Protein AF-A0A966PYB6-F1 (afdb_monomer)

Secondary structure (DSSP, 8-state):
----GGGS-HHHHHHHHHHHHHHHHHHHTS-PPPPPS-EEEEESS--SS---EE-GGGTT-EEEEEBS-HHHHHHTSS---TTTEEEEEETTEEEEEESSTTHHHHHHTT-EEEEEEE-GGG-B--TTS-TT-EEESS-PPEEEEEEEEHHHHHHHHHHTTSEEE-

Solvent-accessible surface area (backbone atoms only — not comparable to full-atom values): 9499 Å² total; per-residue (Å²): 133,87,91,51,80,89,80,48,54,72,69,56,49,51,52,50,51,52,51,51,49,49,51,51,53,55,57,70,69,56,81,75,75,72,89,58,88,46,24,22,34,37,28,46,57,86,75,92,70,91,70,68,43,64,33,77,83,53,83,55,40,48,31,40,72,31,18,65,44,59,69,62,24,54,66,41,17,44,83,82,51,76,77,40,33,50,76,49,76,57,98,84,29,36,39,37,36,50,64,47,93,63,33,66,56,69,57,25,55,94,37,56,16,29,44,34,34,35,53,32,85,64,47,45,72,53,95,81,44,57,93,60,39,27,40,15,79,59,90,63,54,75,76,45,78,46,81,38,56,37,37,65,50,50,52,50,37,37,77,70,63,42,33,47,77,86

Mean predicted aligned error: 8.63 Å

Foldseek 3Di:
DDDDPVPDDPVRNVVVVVVVVVVVVVLVPDDFQDQAPKWKAKALDDDPDDWFAQDVLVVRAGKDKTFSQQLVRLVRNWDDDVCQWDWDADPQAIETEGNDPPSLCVTQPPGKIKMWIFDRPQWGDDPSDDSGMTIGNDDTDTPDMDIDSSSVVNVVCVVVRRYHYD

Radius of gyration: 19.73 Å; Cα contacts (8 Å, |Δi|>4): 279; chains: 1; bounding box: 35×51×52 Å

Structure (mmCIF, N/CA/C/O backbone):
data_AF-A0A966PYB6-F1
#
_entry.id   AF-A0A966PYB6-F1
#
loop_
_atom_site.group_PDB
_atom_site.id
_atom_site.type_symbol
_atom_site.label_atom_id
_atom_site.label_alt_id
_atom_site.label_comp_id
_atom_site.label_asym_id
_atom_site.label_entity_id
_atom_site.label_seq_id
_atom_site.pdbx_PDB_ins_code
_atom_site.Cartn_x
_atom_site.Cartn_y
_atom_site.Cartn_z
_atom_site.occupancy
_atom_site.B_iso_or_equiv
_atom_site.auth_seq_id
_atom_site.auth_comp_id
_atom_site.auth_asym_id
_atom_site.auth_atom_id
_atom_site.pdbx_PDB_model_num
ATOM 1 N N . MET A 1 1 ? 1.606 24.215 -34.478 1.00 39.00 1 MET A N 1
ATOM 2 C CA . MET A 1 1 ? 2.656 25.253 -34.574 1.00 39.00 1 MET A CA 1
ATOM 3 C C . MET A 1 1 ? 3.929 24.635 -34.011 1.00 39.00 1 MET A C 1
ATOM 5 O O . MET A 1 1 ? 3.861 24.094 -32.917 1.00 39.00 1 MET A O 1
ATOM 9 N N . LYS A 1 2 ? 5.007 24.535 -34.798 1.00 32.47 2 LYS A N 1
ATOM 10 C CA . LYS A 1 2 ? 6.200 23.738 -34.455 1.00 32.47 2 LYS A CA 1
ATOM 11 C C . LYS A 1 2 ? 7.062 24.494 -33.434 1.00 32.47 2 LYS A C 1
ATOM 13 O O . LYS A 1 2 ? 7.563 25.563 -33.749 1.00 32.47 2 LYS A O 1
ATOM 18 N N . THR A 1 3 ? 7.202 23.942 -32.233 1.00 46.53 3 THR A N 1
ATOM 19 C CA . THR A 1 3 ? 8.072 24.425 -31.151 1.00 46.53 3 THR A CA 1
ATOM 20 C C . THR A 1 3 ? 9.487 23.884 -31.353 1.00 46.53 3 THR A C 1
ATOM 22 O O . THR A 1 3 ? 9.829 22.821 -30.834 1.00 46.53 3 THR A O 1
ATOM 25 N N . THR A 1 4 ? 10.302 24.570 -32.148 1.00 55.38 4 THR A N 1
ATOM 26 C CA . THR A 1 4 ? 11.745 24.302 -32.252 1.00 55.38 4 THR A CA 1
ATOM 27 C C . THR A 1 4 ? 12.519 25.493 -31.687 1.00 55.38 4 THR A C 1
ATOM 29 O O . THR A 1 4 ? 12.072 26.631 -31.795 1.00 55.38 4 THR A O 1
ATOM 32 N N . PHE A 1 5 ? 13.688 25.248 -31.075 1.00 54.28 5 PHE A N 1
ATOM 33 C CA . PHE A 1 5 ? 14.565 26.289 -30.496 1.00 54.28 5 PHE A CA 1
ATOM 34 C C . PHE A 1 5 ? 14.898 27.431 -31.473 1.00 54.28 5 PHE A C 1
ATOM 36 O O . PHE A 1 5 ? 15.261 28.522 -31.050 1.00 54.28 5 PHE A O 1
ATOM 43 N N . GLU A 1 6 ? 14.770 27.173 -32.773 1.00 58.06 6 GLU A N 1
ATOM 44 C CA . GLU A 1 6 ? 15.026 28.107 -33.869 1.00 58.06 6 GLU A CA 1
ATOM 45 C C . GLU A 1 6 ? 14.046 29.290 -33.914 1.00 58.06 6 GLU A C 1
ATOM 47 O O . GLU A 1 6 ? 14.374 30.314 -34.506 1.00 58.06 6 GLU A O 1
ATOM 52 N N . SER A 1 7 ? 12.866 29.181 -33.288 1.00 68.50 7 SER A N 1
ATOM 53 C CA . SER A 1 7 ? 11.863 30.255 -33.251 1.00 68.50 7 SER A CA 1
ATOM 54 C C . SER A 1 7 ? 11.823 31.034 -31.931 1.00 68.50 7 SER A C 1
ATOM 56 O O . SER A 1 7 ? 10.920 31.846 -31.751 1.00 68.50 7 SER A O 1
ATOM 58 N N . MET A 1 8 ? 12.728 30.751 -30.990 1.00 71.56 8 MET A N 1
ATOM 59 C CA . MET A 1 8 ? 12.748 31.377 -2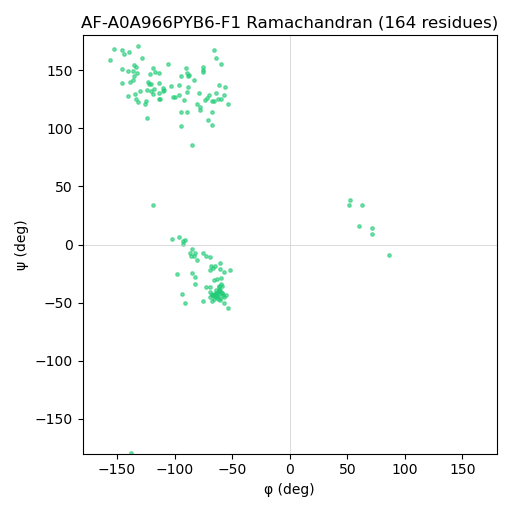9.662 1.00 71.56 8 MET A CA 1
ATOM 60 C C . MET A 1 8 ? 13.686 32.586 -29.643 1.00 71.56 8 MET A C 1
ATOM 62 O O . MET A 1 8 ? 14.746 32.563 -30.278 1.00 71.56 8 MET A O 1
ATOM 66 N N . SER A 1 9 ? 13.340 33.627 -28.879 1.00 82.19 9 SER A N 1
ATOM 67 C CA . SER A 1 9 ? 14.298 34.696 -28.592 1.00 82.19 9 SER A CA 1
ATOM 68 C C . SER A 1 9 ? 15.478 34.147 -27.783 1.00 82.19 9 SER A C 1
ATOM 70 O O . SER A 1 9 ? 15.404 33.087 -27.149 1.00 82.19 9 SER A O 1
ATOM 72 N N . LYS A 1 10 ? 16.598 34.873 -27.784 1.00 78.62 10 LYS A N 1
ATOM 73 C CA . LYS A 1 10 ? 17.776 34.476 -27.007 1.00 78.62 10 LYS A CA 1
ATOM 74 C C . LYS A 1 10 ? 17.442 34.370 -25.514 1.00 78.62 10 LYS A C 1
ATOM 76 O O . LYS A 1 10 ? 17.856 33.407 -24.872 1.00 78.62 10 LYS A O 1
ATOM 81 N N . GLU A 1 11 ? 16.659 35.311 -24.985 1.00 83.19 11 GLU A N 1
ATOM 82 C CA . GLU A 1 11 ? 16.232 35.306 -23.584 1.00 83.19 11 GLU A CA 1
ATOM 83 C C . GLU A 1 11 ? 15.353 34.091 -23.249 1.00 83.19 11 GLU A C 1
ATOM 85 O O . GLU A 1 11 ? 15.550 33.458 -22.211 1.00 83.19 11 GLU A O 1
ATOM 90 N N . GLU A 1 12 ? 14.423 33.722 -24.133 1.00 75.12 12 GLU A N 1
ATOM 91 C CA . GLU A 1 12 ? 13.544 32.560 -23.952 1.00 75.12 12 GLU A CA 1
ATOM 92 C C . GLU A 1 12 ? 14.328 31.243 -24.006 1.00 75.12 12 GLU A C 1
ATOM 94 O O . GLU A 1 12 ? 14.127 30.352 -23.174 1.00 75.12 12 GLU A O 1
ATOM 99 N N . ALA A 1 13 ? 15.261 31.122 -24.953 1.00 74.62 13 ALA A N 1
ATOM 100 C CA . ALA A 1 13 ? 16.114 29.946 -25.079 1.00 74.62 13 ALA A CA 1
ATOM 101 C C . ALA A 1 13 ? 17.033 29.779 -23.856 1.00 74.62 13 ALA A C 1
ATOM 103 O O . ALA A 1 13 ? 17.228 28.659 -23.380 1.00 74.62 13 ALA A O 1
ATOM 104 N N . ASP A 1 14 ? 17.571 30.874 -23.316 1.00 78.81 14 ASP A N 1
ATOM 105 C CA . ASP A 1 14 ? 18.437 30.845 -22.135 1.00 78.81 14 ASP A CA 1
ATOM 106 C C . ASP A 1 14 ? 17.654 30.559 -20.843 1.00 78.81 14 ASP A C 1
ATOM 108 O O . ASP A 1 14 ? 18.133 29.803 -19.988 1.00 78.81 14 ASP A O 1
ATOM 112 N N . ALA A 1 15 ? 16.424 31.068 -20.715 1.00 78.62 15 ALA A N 1
ATOM 113 C CA . ALA A 1 15 ? 15.519 30.707 -19.625 1.00 78.62 15 ALA A CA 1
ATOM 114 C C . ALA A 1 15 ? 15.170 29.209 -19.656 1.00 78.62 15 ALA A C 1
ATOM 116 O O . ALA A 1 15 ? 15.316 28.524 -18.638 1.00 78.62 15 ALA A O 1
ATOM 117 N N . LEU A 1 16 ? 14.821 28.678 -20.833 1.00 73.06 16 LEU A N 1
ATOM 118 C CA . LEU A 1 16 ? 14.522 27.259 -21.022 1.00 73.06 16 LEU A CA 1
ATOM 119 C C . LEU A 1 16 ? 15.752 26.379 -20.751 1.00 73.06 16 LEU A C 1
ATOM 121 O O . LEU A 1 16 ? 15.646 25.371 -20.053 1.00 73.06 16 LEU A O 1
ATOM 125 N N . ARG A 1 17 ? 16.947 26.776 -21.211 1.00 75.88 17 ARG A N 1
ATOM 126 C CA . ARG A 1 17 ? 18.210 26.083 -20.884 1.00 75.88 17 ARG A CA 1
ATOM 127 C C . ARG A 1 17 ? 18.462 26.044 -19.381 1.00 75.88 17 ARG A C 1
ATOM 129 O O . ARG A 1 17 ? 18.878 25.010 -18.863 1.00 75.88 17 ARG A O 1
ATOM 136 N N . LYS A 1 18 ? 18.197 27.142 -18.670 1.00 75.50 18 LYS A N 1
ATOM 137 C CA . LYS A 1 18 ? 18.367 27.227 -17.212 1.00 75.50 18 LYS A CA 1
ATOM 138 C C . LYS A 1 18 ? 17.345 26.364 -16.469 1.00 75.50 18 LYS A C 1
ATOM 140 O O . LYS A 1 18 ? 17.694 25.755 -15.459 1.00 75.50 18 LYS A O 1
ATOM 145 N N . GLU A 1 19 ? 16.115 26.276 -16.963 1.00 72.31 19 GLU A N 1
ATOM 146 C CA . GLU A 1 19 ? 15.074 25.408 -16.408 1.00 72.31 19 GLU A CA 1
ATOM 147 C C . GLU A 1 19 ? 15.379 23.920 -16.644 1.00 72.31 19 GLU A C 1
ATOM 149 O O . GLU A 1 19 ? 15.334 23.125 -15.703 1.00 72.31 19 GLU A O 1
ATOM 154 N N . ILE A 1 20 ? 15.795 23.552 -17.860 1.00 69.88 20 ILE A N 1
ATOM 155 C CA . ILE A 1 20 ? 16.248 22.196 -18.202 1.00 69.88 20 ILE A CA 1
ATOM 156 C C . ILE A 1 20 ? 17.468 21.816 -17.355 1.00 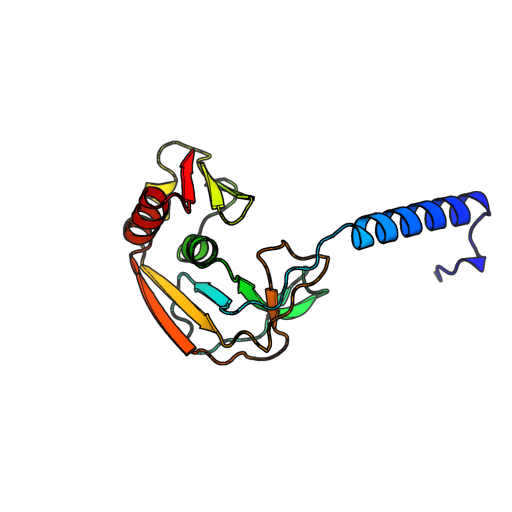69.88 20 ILE A C 1
ATOM 158 O O . ILE A 1 20 ? 17.488 20.744 -16.754 1.00 69.88 20 ILE A O 1
ATOM 162 N N . ALA A 1 21 ? 18.459 22.702 -17.231 1.00 65.44 21 ALA A N 1
ATOM 163 C CA . ALA A 1 21 ? 19.637 22.466 -16.400 1.00 65.44 21 ALA A CA 1
ATOM 164 C C . ALA A 1 21 ? 19.272 22.283 -14.919 1.00 65.44 21 ALA A C 1
ATOM 166 O O . ALA A 1 21 ? 19.813 21.391 -14.267 1.00 65.44 21 ALA A O 1
ATOM 167 N N . LYS A 1 22 ? 18.316 23.061 -14.389 1.00 59.06 22 LYS A N 1
ATOM 168 C CA . LYS A 1 22 ? 17.784 22.865 -13.032 1.00 59.06 22 LYS A CA 1
ATOM 169 C C . LYS A 1 22 ? 17.084 21.516 -12.878 1.00 59.06 22 LYS A C 1
ATOM 171 O O . LYS A 1 22 ? 17.355 20.838 -11.895 1.00 59.06 22 LYS A O 1
ATOM 176 N N . LYS A 1 23 ? 16.246 21.099 -13.835 1.00 57.94 23 LYS A N 1
ATOM 177 C CA . LYS A 1 23 ? 15.602 19.771 -13.827 1.00 57.94 23 LYS A CA 1
ATOM 178 C C . LYS A 1 23 ? 16.631 18.639 -13.870 1.00 57.94 23 LYS A C 1
ATOM 180 O O . LYS A 1 23 ? 16.517 17.703 -13.089 1.00 57.94 23 LYS A O 1
ATOM 185 N N . ILE A 1 24 ? 17.668 18.756 -14.701 1.00 57.09 24 ILE A N 1
ATOM 186 C CA . ILE A 1 24 ? 18.749 17.763 -14.808 1.00 57.09 24 ILE A CA 1
ATOM 187 C C . ILE A 1 24 ? 19.581 17.701 -13.520 1.00 57.09 24 ILE A C 1
ATOM 189 O O . ILE A 1 24 ? 19.907 16.612 -13.057 1.00 57.09 24 ILE A O 1
ATOM 193 N N . ILE A 1 25 ? 19.933 18.845 -12.925 1.00 55.69 25 ILE A N 1
ATOM 194 C CA . ILE A 1 25 ? 20.671 18.890 -11.651 1.00 55.69 25 ILE A CA 1
ATOM 195 C C . ILE A 1 25 ? 19.815 18.322 -10.519 1.00 55.69 25 ILE A C 1
ATOM 197 O O . ILE A 1 25 ? 20.313 17.517 -9.737 1.00 55.69 25 ILE A O 1
ATOM 201 N N . TYR A 1 26 ? 18.532 18.687 -10.473 1.00 53.25 26 TYR A N 1
ATOM 202 C CA . TYR A 1 26 ? 17.579 18.138 -9.517 1.00 53.25 26 TYR A CA 1
ATOM 203 C C . TYR A 1 26 ? 17.511 16.617 -9.652 1.00 53.25 26 TYR A C 1
ATOM 205 O O . TYR A 1 26 ? 17.740 15.929 -8.670 1.00 53.25 26 TYR A O 1
ATOM 213 N N . GLN A 1 27 ? 17.338 16.086 -10.869 1.00 52.97 27 GLN A N 1
ATOM 214 C CA . GLN A 1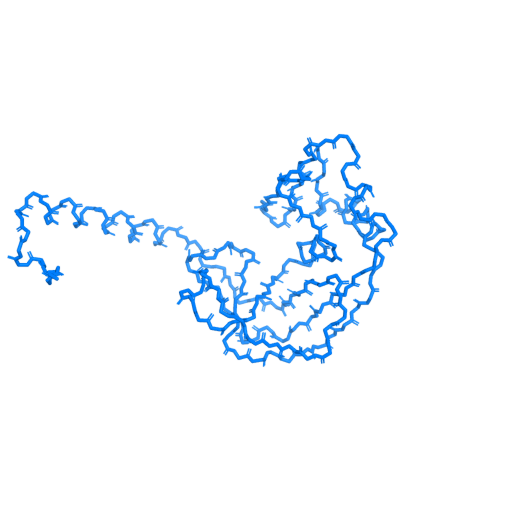 27 ? 17.319 14.646 -11.163 1.00 52.97 27 GLN A CA 1
ATOM 215 C C . GLN A 1 27 ? 18.631 13.928 -10.802 1.00 52.97 27 GLN A C 1
ATOM 217 O O . GLN A 1 27 ? 18.588 12.832 -10.252 1.00 52.97 27 GLN A O 1
ATOM 222 N N . LYS A 1 28 ? 19.797 14.547 -11.034 1.00 48.75 28 LYS A N 1
ATOM 223 C CA . LYS A 1 28 ? 21.114 13.978 -10.681 1.00 48.75 28 LYS A CA 1
ATOM 224 C C . LYS A 1 28 ? 21.379 13.892 -9.174 1.00 48.75 28 LYS A C 1
ATOM 226 O O . LYS A 1 28 ? 22.278 13.159 -8.773 1.00 48.75 28 LYS A O 1
ATOM 231 N N . GLN A 1 29 ? 20.637 14.631 -8.350 1.00 53.00 29 GLN A N 1
ATOM 232 C CA . GLN A 1 29 ? 20.748 14.577 -6.889 1.00 53.00 29 GLN A CA 1
ATOM 233 C C . GLN A 1 29 ? 19.872 13.483 -6.256 1.00 53.00 29 GLN A C 1
ATOM 235 O O . GLN A 1 29 ? 20.001 13.224 -5.058 1.00 53.00 29 GLN A O 1
ATOM 240 N N . TRP A 1 30 ? 19.010 12.810 -7.027 1.00 55.34 30 TRP A N 1
ATOM 241 C CA . TRP A 1 30 ? 18.189 11.720 -6.504 1.00 55.34 30 TRP A CA 1
ATOM 242 C C . TRP A 1 30 ? 18.986 10.424 -6.420 1.00 55.34 30 TRP A C 1
ATOM 244 O O . TRP A 1 30 ? 19.465 9.887 -7.418 1.00 55.34 30 TRP A O 1
ATOM 254 N N . VAL A 1 31 ? 19.087 9.886 -5.205 1.00 63.97 31 VAL A N 1
ATOM 255 C CA . VAL A 1 31 ? 19.565 8.521 -4.984 1.00 63.97 31 VAL A CA 1
ATOM 256 C C . VAL A 1 31 ? 18.527 7.564 -5.564 1.00 63.97 31 VAL A C 1
ATOM 258 O O . VAL A 1 31 ? 17.479 7.342 -4.946 1.00 63.97 31 VAL A O 1
ATOM 261 N N . VAL A 1 32 ? 18.831 7.015 -6.742 1.00 70.62 32 VAL A N 1
ATOM 262 C CA . VAL A 1 32 ? 18.044 5.960 -7.389 1.00 70.62 32 VAL A CA 1
ATOM 263 C C . VAL A 1 32 ? 17.878 4.810 -6.390 1.00 70.62 32 VAL A C 1
ATOM 265 O O . VAL A 1 32 ? 18.883 4.278 -5.905 1.00 70.62 32 VAL A O 1
ATOM 268 N N . PRO A 1 33 ? 16.638 4.438 -6.028 1.00 79.06 33 PRO A N 1
ATOM 269 C CA . PRO A 1 33 ? 16.395 3.267 -5.202 1.00 79.06 33 PRO A CA 1
ATOM 270 C C . PRO A 1 33 ? 17.005 2.012 -5.847 1.00 79.06 33 PRO A C 1
ATOM 272 O O . PRO A 1 33 ? 16.893 1.804 -7.054 1.00 79.06 33 PRO A O 1
ATOM 275 N N . GLY A 1 34 ? 17.681 1.179 -5.053 1.00 82.00 34 GLY A N 1
ATOM 276 C CA . GLY A 1 34 ? 18.236 -0.086 -5.543 1.00 82.00 34 GLY A CA 1
ATOM 277 C C . GLY A 1 34 ? 17.146 -1.077 -5.971 1.00 82.00 34 GLY A C 1
ATOM 278 O O . GLY A 1 34 ? 15.973 -0.906 -5.648 1.00 82.00 34 GLY A O 1
ATOM 279 N N . LYS A 1 35 ? 17.533 -2.155 -6.667 1.00 87.44 35 LYS A N 1
ATOM 280 C CA . LYS A 1 35 ? 16.595 -3.223 -7.053 1.00 87.44 35 LYS A CA 1
ATOM 281 C C . LYS A 1 35 ? 15.973 -3.847 -5.786 1.00 87.44 35 LYS A C 1
ATOM 283 O O . LYS A 1 35 ? 16.722 -4.288 -4.908 1.00 87.44 35 LYS A O 1
ATOM 288 N N . PRO A 1 36 ? 14.638 -3.900 -5.668 1.00 90.12 36 PRO A N 1
ATOM 289 C CA . PRO A 1 36 ? 13.990 -4.429 -4.480 1.00 90.12 36 PRO A CA 1
ATOM 290 C C . PRO A 1 36 ? 14.066 -5.958 -4.447 1.00 90.12 36 PRO A C 1
ATOM 292 O O . PRO A 1 36 ? 14.062 -6.616 -5.486 1.00 90.12 36 PRO A O 1
ATOM 295 N N . LYS A 1 37 ? 14.129 -6.529 -3.239 1.00 92.31 37 LYS A N 1
ATOM 296 C CA . LYS A 1 37 ? 14.077 -7.989 -3.029 1.00 92.31 37 LYS A CA 1
ATOM 297 C C . LYS A 1 37 ? 12.649 -8.537 -3.035 1.00 92.31 37 LYS A C 1
ATOM 299 O O . LYS A 1 37 ? 12.454 -9.691 -3.385 1.00 92.31 37 LYS A O 1
ATOM 304 N N . HIS A 1 38 ? 11.687 -7.700 -2.656 1.00 95.06 38 HIS A N 1
ATOM 305 C CA . HIS A 1 38 ? 10.266 -8.019 -2.580 1.00 95.06 38 HIS A CA 1
ATOM 306 C C . HIS A 1 38 ? 9.474 -6.870 -3.196 1.00 95.06 38 HIS A C 1
ATOM 308 O O . HIS A 1 38 ? 9.870 -5.710 -3.052 1.00 95.06 38 HIS A O 1
ATOM 314 N N . ILE A 1 39 ? 8.365 -7.188 -3.856 1.00 98.00 39 ILE A N 1
ATOM 315 C CA . ILE A 1 39 ? 7.391 -6.211 -4.339 1.00 98.00 39 ILE A CA 1
ATOM 316 C C . ILE A 1 39 ? 6.008 -6.658 -3.886 1.00 98.00 39 ILE A C 1
ATOM 318 O O . ILE A 1 39 ? 5.625 -7.806 -4.091 1.00 98.00 39 ILE A O 1
ATOM 322 N N . TYR A 1 40 ? 5.257 -5.727 -3.315 1.00 98.50 40 TYR A N 1
ATOM 323 C CA . TYR A 1 40 ? 3.921 -5.937 -2.796 1.00 98.50 40 TYR A CA 1
ATOM 324 C C . TYR A 1 40 ? 2.893 -5.097 -3.545 1.00 98.50 40 TYR A C 1
ATOM 326 O O . TYR A 1 40 ? 3.177 -3.974 -3.968 1.00 98.50 40 TYR A O 1
ATOM 334 N N . HIS A 1 41 ? 1.679 -5.622 -3.652 1.00 98.31 41 HIS A N 1
ATOM 335 C CA . HIS A 1 41 ? 0.506 -4.908 -4.141 1.00 98.31 41 HIS A CA 1
ATOM 336 C C . HIS A 1 41 ? -0.672 -5.196 -3.215 1.00 98.31 41 HIS A C 1
ATOM 338 O O . HIS A 1 41 ? -0.937 -6.354 -2.895 1.00 98.31 41 HIS A O 1
ATOM 344 N N . GLY A 1 42 ? -1.361 -4.151 -2.764 1.00 98.00 42 GLY A N 1
ATOM 345 C CA . GLY A 1 42 ? -2.557 -4.274 -1.936 1.00 98.00 42 GLY A CA 1
ATOM 346 C C . GLY A 1 42 ? -3.816 -4.034 -2.759 1.00 98.00 42 GLY A C 1
ATOM 347 O O . GLY A 1 42 ? -3.855 -3.104 -3.559 1.00 98.00 42 GLY A O 1
ATOM 348 N N . SER A 1 43 ? -4.843 -4.859 -2.562 1.00 97.75 43 SER A N 1
ATOM 349 C CA . SER A 1 43 ? -6.161 -4.656 -3.165 1.00 97.75 43 SER A CA 1
ATOM 350 C C . SER A 1 43 ? -7.281 -4.957 -2.166 1.00 97.75 43 SER A C 1
ATOM 352 O O . SER A 1 43 ? -7.208 -5.969 -1.464 1.00 97.75 43 SER A O 1
ATOM 354 N N . PRO A 1 44 ? -8.365 -4.159 -2.128 1.00 97.56 44 PRO A N 1
ATOM 355 C CA . PRO A 1 44 ? -9.538 -4.461 -1.307 1.00 97.56 44 PRO A CA 1
ATOM 356 C C . PRO A 1 44 ? -10.330 -5.675 -1.805 1.00 97.56 44 PRO A C 1
ATOM 358 O O . PRO A 1 44 ? -11.062 -6.293 -1.040 1.00 97.56 44 PRO A O 1
ATOM 361 N N . ASN A 1 45 ? -10.185 -6.040 -3.081 1.00 97.06 45 ASN A N 1
ATOM 362 C CA . ASN A 1 45 ? -10.875 -7.177 -3.683 1.00 97.06 45 ASN A CA 1
ATOM 363 C C . ASN A 1 45 ? -9.874 -8.218 -4.183 1.00 97.06 45 ASN A C 1
ATOM 365 O O . ASN A 1 45 ? -8.754 -7.888 -4.587 1.00 97.06 45 ASN A O 1
ATOM 369 N N . ARG A 1 46 ? -10.295 -9.486 -4.205 1.00 97.56 46 ARG A N 1
ATOM 370 C CA . ARG A 1 46 ? -9.475 -10.556 -4.769 1.00 97.56 46 ARG A CA 1
ATOM 371 C C . ARG A 1 46 ? -9.344 -10.356 -6.276 1.00 97.56 46 ARG A C 1
ATOM 373 O O . ARG A 1 46 ? -10.344 -10.305 -6.983 1.00 97.56 46 ARG A O 1
ATOM 380 N N . ILE A 1 47 ? -8.110 -10.278 -6.750 1.00 96.56 47 ILE A N 1
ATOM 381 C CA . ILE A 1 47 ? -7.744 -10.203 -8.156 1.00 96.56 47 ILE A CA 1
ATOM 382 C C . ILE A 1 47 ? -7.468 -11.636 -8.597 1.00 96.56 47 ILE A C 1
ATOM 384 O O . ILE A 1 47 ? -6.555 -12.289 -8.092 1.00 96.56 47 ILE A O 1
ATOM 388 N N . THR A 1 48 ? -8.303 -12.150 -9.494 1.00 94.06 48 THR A N 1
ATOM 389 C CA . THR A 1 48 ? -8.100 -13.469 -10.107 1.00 94.06 48 THR A CA 1
ATOM 390 C C . THR A 1 48 ? -7.113 -13.392 -11.262 1.00 94.06 48 THR A C 1
ATOM 392 O O . THR A 1 48 ? -6.337 -14.320 -11.459 1.00 94.06 48 THR A O 1
ATOM 395 N N . GLU A 1 49 ? -7.116 -12.271 -11.983 1.00 93.81 49 GLU A N 1
ATOM 396 C CA . GLU A 1 49 ? -6.248 -12.004 -13.125 1.00 93.81 49 GLU A CA 1
ATOM 397 C C . GLU A 1 49 ? -5.800 -10.542 -13.081 1.00 93.81 49 GLU A C 1
ATOM 399 O O . GLU A 1 49 ? -6.620 -9.635 -12.928 1.00 93.81 49 GLU A O 1
ATOM 404 N N . PHE A 1 50 ? -4.488 -10.315 -13.167 1.00 94.88 50 PHE A N 1
ATOM 405 C CA . PHE A 1 50 ? -3.931 -8.969 -13.241 1.00 94.88 50 PHE A CA 1
ATOM 406 C C . PHE A 1 50 ? -3.971 -8.455 -14.677 1.00 94.88 50 PHE A C 1
ATOM 408 O O . PHE A 1 50 ? -3.659 -9.179 -15.619 1.00 94.88 50 PHE A O 1
ATOM 415 N N . GLU A 1 51 ? -4.275 -7.170 -14.819 1.00 95.31 51 GLU A N 1
ATOM 416 C CA . GLU A 1 51 ? -4.278 -6.461 -16.094 1.00 95.31 51 GLU A CA 1
ATOM 417 C C . GLU A 1 51 ? -3.339 -5.261 -16.008 1.00 95.31 51 GLU A C 1
ATOM 419 O O . GLU A 1 51 ? -3.323 -4.541 -15.006 1.00 95.31 51 GLU A O 1
ATOM 424 N N . LEU A 1 52 ? -2.588 -5.011 -17.080 1.00 94.94 52 LEU A N 1
ATOM 425 C CA . LEU A 1 52 ? -1.846 -3.764 -17.231 1.00 94.94 52 LEU A CA 1
ATOM 426 C C . LEU A 1 52 ? -2.844 -2.624 -17.468 1.00 94.94 52 LEU A C 1
ATOM 428 O O . LEU A 1 52 ? -3.686 -2.710 -18.365 1.00 94.94 52 LEU A O 1
ATOM 432 N N . ARG A 1 53 ? -2.744 -1.544 -16.690 1.00 95.19 53 ARG A N 1
ATOM 433 C CA . ARG A 1 53 ? -3.646 -0.388 -16.800 1.00 95.19 53 ARG A CA 1
ATOM 434 C C . ARG A 1 53 ? -2.867 0.881 -17.076 1.00 95.19 53 ARG A C 1
ATOM 436 O O . ARG A 1 53 ? -1.810 1.099 -16.493 1.00 95.19 53 ARG A O 1
ATOM 443 N N . LYS A 1 54 ? -3.394 1.705 -17.985 1.00 96.56 54 LYS A N 1
ATOM 444 C CA . LYS A 1 54 ? -2.807 3.010 -18.298 1.00 96.56 54 LYS A CA 1
ATOM 445 C C . LYS A 1 54 ? -2.813 3.895 -17.062 1.00 96.56 54 LYS A C 1
ATOM 447 O O . LYS A 1 54 ? -3.821 3.935 -16.352 1.00 96.56 54 LYS A O 1
ATOM 452 N N . HIS A 1 55 ? -1.716 4.602 -16.826 1.00 94.44 55 HIS A N 1
ATOM 453 C CA . HIS A 1 55 ? -1.615 5.508 -15.692 1.00 94.44 55 HIS A CA 1
ATOM 454 C C . HIS A 1 55 ? -0.766 6.735 -16.022 1.00 94.44 55 HIS A C 1
ATOM 456 O O . HIS A 1 55 ? 0.304 6.611 -16.613 1.00 94.44 55 HIS A O 1
ATOM 462 N N . TYR A 1 56 ? -1.201 7.912 -15.572 1.00 92.44 56 TYR A N 1
ATOM 463 C CA . TYR A 1 56 ? -0.532 9.185 -15.868 1.00 92.44 56 TYR A CA 1
ATOM 464 C C . TYR A 1 56 ? 0.896 9.268 -15.296 1.00 92.44 56 TYR A C 1
ATOM 466 O O . TYR A 1 56 ? 1.760 9.910 -15.877 1.00 92.44 56 TYR A O 1
ATOM 474 N N . LEU A 1 57 ? 1.168 8.585 -14.174 1.00 88.88 57 LEU A N 1
ATOM 475 C CA . LEU A 1 57 ? 2.524 8.465 -13.601 1.00 88.88 57 LEU A CA 1
ATOM 476 C C . LEU A 1 57 ? 3.477 7.600 -14.446 1.00 88.88 57 LEU A C 1
ATOM 478 O O . LEU A 1 57 ? 4.674 7.559 -14.178 1.00 88.88 57 LEU A O 1
ATOM 482 N N . ALA A 1 58 ? 2.953 6.892 -15.442 1.00 90.12 58 ALA A N 1
ATOM 483 C CA . ALA A 1 58 ? 3.714 6.072 -16.373 1.00 90.12 58 ALA A CA 1
ATOM 484 C C . ALA A 1 58 ? 3.540 6.583 -17.813 1.00 90.12 58 ALA A C 1
ATOM 486 O O . ALA A 1 58 ? 3.468 5.778 -18.732 1.00 90.12 58 ALA A O 1
ATOM 487 N N . ASP A 1 59 ? 3.399 7.901 -18.005 1.00 89.38 59 ASP A N 1
ATOM 488 C CA . ASP A 1 59 ? 3.212 8.527 -19.324 1.00 89.38 59 ASP A CA 1
ATOM 489 C C . ASP A 1 59 ? 2.053 7.901 -20.137 1.00 89.38 59 ASP A C 1
ATOM 491 O O . ASP A 1 59 ? 2.140 7.706 -21.349 1.00 89.38 59 ASP A O 1
ATOM 495 N N . ASP A 1 60 ? 0.960 7.546 -19.447 1.00 91.75 60 ASP A N 1
ATOM 496 C CA . ASP A 1 60 ? -0.214 6.839 -19.985 1.00 91.75 60 ASP A CA 1
ATOM 497 C C . ASP A 1 60 ? 0.073 5.443 -20.581 1.00 91.75 60 ASP A C 1
ATOM 499 O O . ASP A 1 60 ? -0.777 4.854 -21.267 1.00 91.75 60 ASP A O 1
ATOM 503 N N . GLU A 1 61 ? 1.231 4.857 -20.276 1.00 93.31 61 GLU A N 1
ATOM 504 C CA . GLU A 1 61 ? 1.551 3.466 -20.585 1.00 93.31 61 GLU A CA 1
ATOM 505 C C . GLU A 1 61 ? 0.832 2.499 -19.639 1.00 93.31 61 GLU A C 1
ATOM 507 O O . GLU A 1 61 ? 0.540 2.801 -18.479 1.00 93.31 61 GLU A O 1
ATOM 512 N N . ALA A 1 62 ? 0.531 1.302 -20.150 1.00 96.25 62 ALA A N 1
ATOM 513 C CA . ALA A 1 62 ? -0.131 0.261 -19.380 1.00 96.25 62 ALA A CA 1
ATOM 514 C C . ALA A 1 62 ? 0.870 -0.439 -18.447 1.00 96.25 62 ALA A C 1
ATOM 516 O O . ALA A 1 62 ? 1.823 -1.067 -18.910 1.00 96.25 62 ALA A O 1
ATOM 517 N N . VAL A 1 63 ? 0.637 -0.349 -17.137 1.00 97.25 63 VAL A N 1
ATOM 518 C CA . VAL A 1 63 ? 1.557 -0.840 -16.102 1.00 97.25 63 VAL A CA 1
ATOM 519 C C . VAL A 1 63 ? 0.828 -1.524 -14.944 1.00 97.25 63 VAL A C 1
ATOM 521 O O . VAL A 1 63 ? -0.387 -1.392 -14.782 1.00 97.25 63 VAL A O 1
ATOM 524 N N . ILE A 1 64 ? 1.587 -2.248 -14.121 1.00 97.06 64 ILE A N 1
ATOM 525 C CA . ILE A 1 64 ? 1.200 -2.697 -12.779 1.00 97.06 64 ILE A CA 1
ATOM 526 C C . ILE A 1 64 ? 2.084 -1.989 -11.759 1.00 97.06 64 ILE A C 1
ATOM 528 O O . ILE A 1 64 ? 3.308 -2.003 -11.882 1.00 97.06 64 ILE A O 1
ATOM 532 N N . PHE A 1 65 ? 1.459 -1.405 -10.739 1.00 97.19 65 PHE A N 1
ATOM 533 C CA . PHE A 1 65 ? 2.154 -0.784 -9.615 1.00 97.19 65 PHE A CA 1
ATOM 534 C C . PHE A 1 65 ? 2.449 -1.797 -8.516 1.00 97.19 65 PHE A C 1
ATOM 536 O O . PHE A 1 65 ? 1.648 -2.692 -8.235 1.00 97.19 65 PHE A O 1
ATOM 543 N N . GLY A 1 66 ? 3.578 -1.604 -7.851 1.00 97.25 66 GLY A N 1
ATOM 544 C CA . GLY A 1 66 ? 3.946 -2.317 -6.644 1.00 97.25 66 GLY A CA 1
ATOM 545 C C . GLY A 1 66 ? 4.873 -1.481 -5.772 1.00 97.25 66 GLY A C 1
ATOM 546 O O . GLY A 1 66 ? 5.396 -0.446 -6.185 1.00 97.25 66 GLY A O 1
ATOM 547 N N . THR A 1 67 ? 5.081 -1.936 -4.545 1.00 97.38 67 THR A N 1
ATOM 548 C CA . THR A 1 67 ? 5.938 -1.265 -3.570 1.00 97.38 67 THR A CA 1
ATOM 549 C C . THR A 1 67 ? 6.828 -2.265 -2.839 1.00 97.38 67 THR A C 1
ATOM 551 O O . THR A 1 67 ? 6.362 -3.345 -2.487 1.00 97.38 67 THR A O 1
ATOM 554 N N . PRO A 1 68 ? 8.099 -1.946 -2.543 1.00 96.00 68 PRO A N 1
ATOM 555 C CA . PRO A 1 68 ? 8.909 -2.772 -1.654 1.00 96.00 68 PRO A CA 1
ATOM 556 C C . PRO A 1 68 ? 8.499 -2.649 -0.180 1.00 96.00 68 PRO A C 1
ATOM 558 O O . PRO A 1 68 ? 8.990 -3.405 0.655 1.00 96.00 68 PRO A O 1
ATOM 561 N N . ASN A 1 69 ? 7.625 -1.697 0.163 1.00 96.44 69 ASN A N 1
ATOM 562 C CA . ASN A 1 69 ? 7.168 -1.473 1.526 1.00 96.44 69 ASN A CA 1
ATOM 563 C C . ASN A 1 69 ? 5.850 -2.223 1.777 1.00 96.44 69 ASN A C 1
ATOM 565 O O . ASN A 1 69 ? 4.780 -1.765 1.377 1.00 96.44 69 ASN A O 1
ATOM 569 N N . ARG A 1 70 ? 5.921 -3.373 2.462 1.00 97.62 70 ARG A N 1
ATOM 570 C CA . ARG A 1 70 ? 4.736 -4.181 2.807 1.00 97.62 70 ARG A CA 1
ATOM 571 C C . ARG A 1 70 ? 3.691 -3.367 3.575 1.00 97.62 70 ARG A C 1
ATOM 573 O O . ARG A 1 70 ? 2.509 -3.451 3.259 1.00 97.62 70 ARG A O 1
ATOM 580 N N . SER A 1 71 ? 4.124 -2.559 4.540 1.00 97.75 71 SER A N 1
ATOM 581 C CA . SER A 1 71 ? 3.246 -1.722 5.366 1.00 97.75 71 SER A CA 1
ATOM 582 C C . SER A 1 71 ? 2.479 -0.709 4.521 1.00 97.75 71 SER A C 1
ATOM 584 O O . SER A 1 71 ? 1.280 -0.542 4.717 1.00 97.75 71 SER A O 1
ATOM 586 N N . LEU A 1 72 ? 3.133 -0.103 3.521 1.00 97.75 72 LEU A N 1
ATOM 587 C CA . LEU A 1 72 ? 2.461 0.776 2.560 1.00 97.75 72 LEU A CA 1
ATOM 588 C C . LEU A 1 72 ? 1.376 0.020 1.783 1.00 97.75 72 LEU A C 1
ATOM 590 O O . LEU A 1 72 ? 0.245 0.494 1.704 1.00 97.75 72 LEU A O 1
ATOM 594 N N . ALA A 1 73 ? 1.689 -1.169 1.256 1.00 98.31 73 ALA A N 1
ATOM 595 C CA . ALA A 1 73 ? 0.713 -1.985 0.531 1.00 98.31 73 ALA A CA 1
ATOM 596 C C . ALA A 1 73 ? -0.506 -2.347 1.400 1.00 98.31 73 ALA A C 1
ATOM 598 O O . ALA A 1 73 ? -1.630 -2.346 0.899 1.00 98.31 73 ALA A O 1
ATOM 599 N N . ILE A 1 74 ? -0.305 -2.588 2.702 1.00 98.38 74 ILE A N 1
A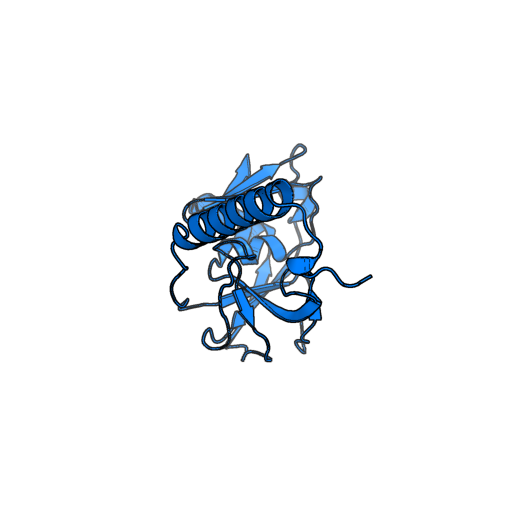TOM 600 C CA . ILE A 1 74 ? -1.391 -2.876 3.653 1.00 98.38 74 ILE A CA 1
ATOM 601 C C . ILE A 1 74 ? -2.382 -1.708 3.755 1.00 98.38 74 ILE A C 1
ATOM 603 O O . ILE A 1 74 ? -3.590 -1.936 3.838 1.00 98.38 74 ILE A O 1
ATOM 607 N N . THR A 1 75 ? -1.913 -0.460 3.668 1.00 97.62 75 THR A N 1
ATOM 608 C CA . THR A 1 75 ? -2.807 0.714 3.707 1.00 97.62 75 THR A CA 1
ATOM 609 C C . THR A 1 75 ? -3.758 0.799 2.508 1.00 97.62 75 THR A C 1
ATOM 611 O O . THR A 1 75 ? -4.785 1.463 2.588 1.00 97.62 75 THR A O 1
ATOM 614 N N . PHE A 1 76 ? -3.475 0.091 1.410 1.00 97.12 76 PHE A N 1
ATOM 615 C CA . PHE A 1 76 ? -4.336 0.043 0.221 1.00 97.12 76 PHE A CA 1
ATOM 616 C C . PHE A 1 76 ? -5.269 -1.180 0.188 1.00 97.12 76 PHE A C 1
ATOM 618 O O . PHE A 1 76 ? -5.988 -1.395 -0.787 1.00 97.12 76 PHE A O 1
ATOM 625 N N . LEU A 1 77 ? -5.304 -1.982 1.259 1.00 98.38 77 LEU A N 1
ATOM 626 C CA . LEU A 1 77 ? -6.215 -3.129 1.383 1.00 98.38 77 LEU A CA 1
ATOM 627 C C . LEU A 1 77 ? -7.664 -2.727 1.687 1.00 98.38 77 LEU A C 1
ATOM 629 O O . LEU A 1 77 ? -8.554 -3.573 1.667 1.00 98.38 77 LEU A O 1
ATOM 633 N N . ALA A 1 78 ? -7.920 -1.449 1.955 1.00 97.44 78 ALA A N 1
ATOM 634 C CA . ALA A 1 78 ? -9.253 -0.869 2.000 1.00 97.44 78 ALA A CA 1
ATOM 635 C C . ALA A 1 78 ? -9.254 0.466 1.252 1.00 97.44 78 ALA A C 1
ATOM 637 O O . ALA A 1 78 ? -8.226 1.126 1.126 1.00 97.44 78 ALA A O 1
ATOM 638 N N . TYR A 1 79 ? -10.421 0.859 0.750 1.00 95.69 79 TYR A N 1
ATOM 639 C CA . TYR A 1 79 ? -10.571 2.129 0.053 1.00 95.69 79 TYR A CA 1
ATOM 640 C C . TYR A 1 79 ? -10.668 3.294 1.043 1.00 95.69 79 TYR A C 1
ATOM 642 O O . TYR A 1 79 ? -11.507 3.259 1.944 1.00 95.69 79 TYR A O 1
ATOM 650 N N . TRP A 1 80 ? -9.867 4.332 0.821 1.00 96.94 80 TRP A N 1
ATOM 651 C CA . TRP A 1 80 ? -9.913 5.619 1.517 1.00 96.94 80 TRP A CA 1
ATOM 652 C C . TRP A 1 80 ? -9.538 6.750 0.550 1.00 96.94 80 TRP A C 1
ATOM 654 O O . TRP A 1 80 ? -9.097 6.498 -0.576 1.00 96.94 80 TRP A O 1
ATOM 664 N N . ARG A 1 81 ? -9.774 7.996 0.957 1.00 96.25 81 ARG A N 1
ATOM 665 C CA . ARG A 1 81 ? -9.509 9.215 0.177 1.00 96.25 81 ARG A CA 1
ATOM 666 C C . ARG A 1 81 ? -8.767 10.255 1.014 1.00 96.25 81 ARG A C 1
ATOM 668 O O . ARG A 1 81 ? -8.708 10.151 2.233 1.00 96.25 81 ARG A O 1
ATOM 675 N N . ASP A 1 82 ? -8.297 11.319 0.373 1.00 95.31 82 ASP A N 1
ATOM 676 C CA . ASP A 1 82 ? -7.550 12.400 1.038 1.00 95.31 82 ASP A CA 1
ATOM 677 C C . ASP A 1 82 ? -8.337 13.141 2.138 1.00 95.31 82 ASP A C 1
ATOM 679 O O . ASP A 1 82 ? -7.747 13.841 2.956 1.00 95.31 82 ASP A O 1
ATOM 683 N N . TYR A 1 83 ? -9.669 13.001 2.184 1.00 96.50 83 TYR A N 1
ATOM 684 C CA . TYR A 1 83 ? -10.481 13.511 3.296 1.00 96.50 83 TYR A CA 1
ATOM 685 C C . TYR A 1 83 ? -10.532 12.565 4.506 1.00 96.50 83 TYR A C 1
ATOM 687 O O . TYR A 1 83 ? -11.072 12.954 5.537 1.00 96.50 83 TYR A O 1
ATOM 695 N N . ASP A 1 84 ? -10.042 11.330 4.374 1.00 98.12 84 ASP A N 1
ATOM 696 C CA . ASP A 1 84 ? -9.895 10.361 5.464 1.00 98.12 84 ASP A CA 1
ATOM 697 C C . ASP A 1 84 ? -8.505 10.503 6.094 1.00 98.12 84 ASP A C 1
ATOM 699 O O . ASP A 1 84 ? -8.383 10.660 7.311 1.00 98.12 84 ASP A O 1
ATOM 703 N N . PHE A 1 85 ? -7.462 10.509 5.253 1.00 98.06 85 PHE A N 1
ATOM 704 C CA . PHE A 1 85 ? -6.068 10.592 5.685 1.00 98.06 85 PHE A CA 1
ATOM 7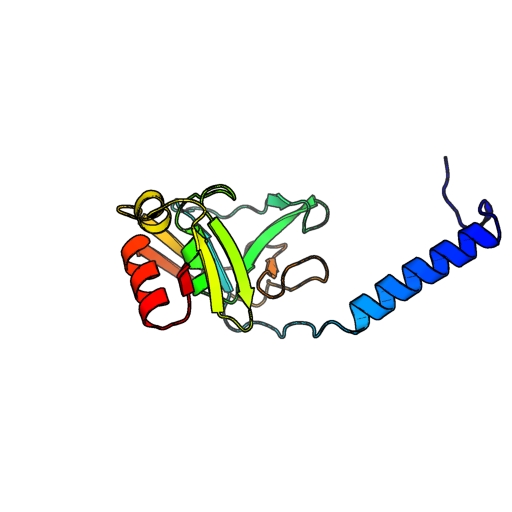05 C C . PHE A 1 85 ? -5.222 11.477 4.772 1.00 98.06 85 PHE A C 1
ATOM 707 O O . PHE A 1 85 ? -5.396 11.467 3.555 1.00 98.06 85 PHE A O 1
ATOM 714 N N . LYS A 1 86 ? -4.198 12.119 5.342 1.00 97.38 86 LYS A N 1
ATOM 715 C CA . LYS A 1 86 ? -2.981 12.452 4.586 1.00 97.38 86 LYS A CA 1
ATOM 716 C C . LYS A 1 86 ? -1.941 11.373 4.840 1.00 97.38 86 LYS A C 1
ATOM 718 O O . LYS A 1 86 ? -1.639 11.074 5.994 1.00 97.38 86 LYS A O 1
ATOM 723 N N . GLN A 1 87 ? -1.371 10.817 3.775 1.00 95.44 87 GLN A N 1
ATOM 724 C CA . GLN A 1 87 ? -0.350 9.777 3.870 1.00 95.44 87 GLN A CA 1
ATOM 725 C C . GLN A 1 87 ? 1.005 10.279 3.364 1.00 95.44 87 GLN A C 1
ATOM 727 O O . GLN A 1 87 ? 1.097 10.953 2.340 1.00 95.44 87 GLN A O 1
ATOM 732 N N . SER A 1 88 ? 2.076 9.918 4.067 1.00 93.31 88 SER A N 1
ATOM 733 C CA . SER A 1 88 ? 3.445 10.105 3.585 1.00 93.31 88 SER A CA 1
ATOM 734 C C . SER A 1 88 ? 4.351 8.954 4.016 1.00 93.31 88 SER A C 1
ATOM 736 O O . SER A 1 88 ? 4.015 8.175 4.908 1.00 93.31 88 SER A O 1
ATOM 738 N N . VAL A 1 89 ? 5.511 8.837 3.368 1.00 91.81 89 VAL A N 1
ATOM 739 C CA . VAL A 1 89 ? 6.528 7.830 3.691 1.00 91.81 89 VAL A CA 1
ATOM 740 C C . VAL A 1 89 ? 7.848 8.534 3.959 1.00 91.81 89 VAL A C 1
ATOM 742 O O . VAL A 1 89 ? 8.357 9.251 3.094 1.00 91.81 89 VAL A O 1
ATOM 745 N N . LYS A 1 90 ? 8.430 8.304 5.135 1.00 88.50 90 LYS A N 1
ATOM 746 C CA . LYS A 1 90 ? 9.743 8.835 5.513 1.00 88.50 90 LYS A CA 1
ATOM 747 C C . LYS A 1 90 ? 10.590 7.715 6.099 1.00 88.50 90 LYS A C 1
ATOM 749 O O . LYS A 1 90 ? 10.176 7.052 7.040 1.00 88.50 90 LYS A O 1
ATOM 754 N N . ASP A 1 91 ? 11.755 7.486 5.495 1.00 85.88 91 ASP A N 1
ATOM 755 C CA . ASP A 1 91 ? 12.722 6.462 5.917 1.00 85.88 91 ASP A CA 1
ATOM 756 C C . ASP A 1 91 ? 12.108 5.056 6.094 1.00 85.88 91 ASP A C 1
ATOM 758 O O . ASP A 1 91 ? 12.506 4.279 6.954 1.00 85.88 91 ASP A O 1
ATOM 762 N N . GLY A 1 92 ? 11.118 4.722 5.255 1.00 86.88 92 GLY A N 1
ATOM 763 C CA . GLY A 1 92 ? 10.411 3.436 5.279 1.00 86.88 92 GLY A CA 1
ATOM 764 C C . GLY A 1 92 ? 9.229 3.361 6.251 1.00 86.88 92 GLY A C 1
ATOM 765 O O . GLY A 1 92 ? 8.454 2.411 6.164 1.00 86.88 92 GLY A O 1
ATOM 766 N N . VAL A 1 93 ? 9.041 4.364 7.110 1.00 94.44 93 VAL A N 1
ATOM 767 C CA . VAL A 1 93 ? 7.896 4.472 8.022 1.00 94.44 93 VAL A CA 1
ATOM 768 C C . VAL A 1 93 ? 6.751 5.205 7.329 1.00 94.44 93 VAL A C 1
ATOM 770 O O . VAL A 1 93 ? 6.964 6.225 6.663 1.00 94.44 93 VAL A O 1
ATOM 773 N N . ILE A 1 94 ? 5.538 4.675 7.473 1.00 96.88 94 ILE A N 1
ATOM 774 C CA . ILE A 1 94 ? 4.313 5.280 6.946 1.00 96.88 94 ILE A CA 1
ATOM 775 C C . ILE A 1 94 ? 3.740 6.217 8.000 1.00 96.88 94 ILE A C 1
ATOM 777 O O . ILE A 1 94 ? 3.566 5.824 9.148 1.00 96.88 94 ILE A O 1
ATOM 781 N N . TYR A 1 95 ? 3.405 7.435 7.605 1.00 97.31 95 TYR A N 1
ATOM 782 C CA . TYR A 1 95 ? 2.712 8.399 8.450 1.00 97.31 95 TYR A CA 1
ATOM 783 C C . TYR A 1 95 ? 1.318 8.617 7.877 1.00 97.31 95 TYR A C 1
ATOM 785 O O . TYR A 1 95 ? 1.193 8.939 6.693 1.00 97.31 95 TYR A O 1
ATOM 793 N N . MET A 1 96 ? 0.290 8.428 8.701 1.00 97.75 96 MET A N 1
ATOM 794 C CA . MET A 1 96 ? -1.112 8.638 8.346 1.00 97.75 96 MET A CA 1
ATOM 795 C C . MET A 1 96 ? -1.745 9.629 9.324 1.00 97.75 96 MET A C 1
ATOM 797 O O . MET A 1 96 ? -1.966 9.300 10.484 1.00 97.75 96 MET A O 1
ATOM 801 N N . GLU A 1 97 ? -2.031 10.838 8.851 1.00 98.19 97 GLU A N 1
ATOM 802 C CA . GLU A 1 97 ? -2.718 11.876 9.629 1.00 98.19 97 GLU A CA 1
ATOM 803 C C . GLU A 1 97 ? -4.232 11.736 9.441 1.00 98.19 97 GLU A C 1
ATOM 805 O O . GLU A 1 97 ? -4.730 11.952 8.328 1.00 98.19 97 GLU A O 1
ATOM 810 N N . GLU A 1 98 ? -4.964 11.398 10.502 1.00 98.25 98 GLU A N 1
ATOM 811 C CA . GLU A 1 98 ? -6.425 11.323 10.474 1.00 98.25 98 GLU A CA 1
ATOM 812 C C . GLU A 1 98 ? -7.018 12.718 10.241 1.00 98.25 98 GLU A C 1
ATOM 814 O O . GLU A 1 98 ? -6.790 13.652 11.008 1.00 98.25 98 GLU A O 1
ATOM 819 N N . GLN A 1 99 ? -7.826 12.880 9.194 1.00 98.25 99 GLN A N 1
ATOM 820 C CA . GLN A 1 99 ? -8.469 14.170 8.913 1.00 98.25 99 GLN A CA 1
ATOM 821 C C . GLN A 1 99 ? -9.743 14.397 9.749 1.00 98.25 99 GLN A C 1
ATOM 823 O O . GLN A 1 99 ? -10.320 15.487 9.732 1.00 98.25 99 GLN A O 1
ATOM 828 N N . TYR A 1 100 ? -10.191 13.384 10.497 1.00 97.62 100 TYR A N 1
ATOM 829 C CA . TYR A 1 100 ? -11.277 13.475 11.471 1.00 97.62 100 TYR A CA 1
ATOM 830 C C . TYR A 1 100 ? -11.155 12.375 12.543 1.00 97.62 100 TYR A C 1
ATOM 832 O O . TYR A 1 100 ? -10.550 11.335 12.285 1.00 97.62 100 TYR A O 1
ATOM 840 N N . PRO A 1 101 ? -11.781 12.538 13.729 1.00 97.50 101 PRO A N 1
ATOM 841 C CA . PRO A 1 101 ? -11.658 11.561 14.808 1.00 97.50 101 PRO A CA 1
ATOM 842 C C . PRO A 1 101 ? -12.090 10.140 14.411 1.00 97.50 101 PRO A C 1
ATOM 844 O O . PRO A 1 101 ? -13.227 9.922 13.953 1.00 97.50 101 PRO A O 1
ATOM 847 N N . ASN A 1 102 ? -11.203 9.176 14.679 1.00 96.69 102 ASN A N 1
ATOM 848 C CA . ASN A 1 102 ? -11.389 7.739 14.457 1.00 96.69 102 ASN A CA 1
ATOM 849 C C . ASN A 1 102 ? -11.577 7.357 12.973 1.00 96.69 102 ASN A C 1
ATOM 851 O O . ASN A 1 102 ? -12.349 6.444 12.655 1.00 96.69 102 ASN A O 1
ATOM 855 N N . ALA A 1 103 ? -10.924 8.070 12.053 1.00 98.25 103 ALA A N 1
ATOM 856 C CA . ALA A 1 103 ? -10.898 7.736 10.629 1.00 98.25 103 ALA A CA 1
ATOM 857 C C . ALA A 1 103 ? -10.346 6.328 10.374 1.00 98.25 103 ALA A C 1
ATOM 859 O O . ALA A 1 103 ? -10.963 5.562 9.632 1.00 98.25 103 ALA A O 1
ATOM 860 N N . LEU A 1 104 ? -9.264 5.947 11.053 1.00 98.00 104 LEU A N 1
ATOM 861 C CA . LEU A 1 104 ? -8.617 4.639 10.988 1.00 98.00 104 LEU A CA 1
ATOM 862 C C . LEU A 1 104 ? -9.617 3.512 11.247 1.00 98.00 104 LEU A C 1
ATOM 864 O O . LEU A 1 104 ? -9.784 2.613 10.422 1.00 98.00 104 LEU A O 1
ATOM 868 N N . GLU A 1 105 ? -10.321 3.583 12.377 1.00 98.12 105 GLU A N 1
ATOM 869 C CA . GLU A 1 105 ? -11.306 2.572 12.747 1.00 98.12 105 GLU A CA 1
ATOM 870 C C . GLU A 1 105 ? -12.467 2.545 11.745 1.00 98.12 105 GLU A C 1
ATOM 872 O O . GLU A 1 105 ? -12.853 1.474 11.280 1.00 98.12 105 GLU A O 1
ATOM 877 N N . LYS A 1 106 ? -12.998 3.710 11.358 1.00 98.19 106 LYS A N 1
ATOM 878 C CA . LYS A 1 106 ? -14.122 3.804 10.411 1.00 98.19 106 LYS A CA 1
ATOM 879 C C . LYS A 1 106 ? -13.796 3.231 9.032 1.00 98.19 106 LYS A C 1
ATOM 881 O O . LYS A 1 106 ? -14.661 2.597 8.427 1.00 98.19 106 LYS A O 1
ATOM 886 N N . VAL A 1 107 ? -12.584 3.460 8.533 1.00 98.12 107 VAL A N 1
ATOM 887 C CA . VAL A 1 107 ? -12.151 2.992 7.211 1.00 98.12 107 VAL A CA 1
ATOM 888 C C . VAL A 1 107 ? -11.851 1.496 7.235 1.00 98.12 107 VAL A C 1
ATOM 890 O O . VAL A 1 107 ? -12.332 0.760 6.370 1.00 98.12 107 VAL A O 1
ATOM 893 N N . TYR A 1 108 ? -11.069 1.035 8.213 1.00 98.44 108 TYR A N 1
ATOM 894 C CA . TYR A 1 108 ? -10.463 -0.295 8.158 1.00 98.44 108 TYR A CA 1
ATOM 895 C C . TYR A 1 108 ? -11.223 -1.373 8.939 1.00 98.44 108 TYR A C 1
ATOM 897 O O . TYR A 1 108 ? -11.099 -2.556 8.606 1.00 98.44 108 TYR A O 1
ATOM 905 N N . LYS A 1 109 ? -12.009 -1.030 9.971 1.00 98.50 109 LYS A N 1
ATOM 906 C CA . LYS A 1 109 ? -12.640 -2.039 10.841 1.00 98.50 109 LYS A CA 1
ATOM 907 C C . LYS A 1 109 ? -13.632 -2.911 10.077 1.00 98.50 109 LYS A C 1
ATOM 909 O O . LYS A 1 109 ? -14.515 -2.427 9.370 1.00 98.50 109 LYS A O 1
ATOM 914 N N . GLY A 1 110 ? -13.483 -4.226 10.247 1.00 98.12 110 GLY A N 1
ATOM 915 C CA . GLY A 1 110 ? -14.308 -5.230 9.575 1.00 98.12 110 GLY A CA 1
ATOM 916 C C . GLY A 1 110 ? -14.033 -5.364 8.075 1.00 98.12 110 GLY A C 1
ATOM 917 O O . GLY A 1 110 ? -14.794 -6.040 7.383 1.00 98.12 110 GLY A O 1
ATOM 918 N N . LYS A 1 111 ? -12.980 -4.719 7.552 1.00 98.44 111 LYS A N 1
ATOM 919 C CA . LYS A 1 111 ? -12.548 -4.886 6.165 1.00 98.44 111 LYS A CA 1
ATOM 920 C C . LYS A 1 111 ? -11.571 -6.041 6.045 1.00 98.44 111 LYS A C 1
ATOM 922 O O . LYS A 1 111 ? -10.729 -6.274 6.910 1.00 98.44 111 LYS A O 1
ATOM 927 N N . VAL A 1 112 ? -11.676 -6.719 4.915 1.00 98.50 112 VAL A N 1
ATOM 928 C CA . VAL A 1 112 ? -10.739 -7.739 4.472 1.00 98.50 112 VAL A CA 1
ATOM 929 C C . VAL A 1 112 ? -10.177 -7.286 3.135 1.00 98.50 112 VAL A C 1
ATOM 931 O O . VAL A 1 112 ? -10.938 -6.808 2.296 1.00 98.50 112 VAL A O 1
ATOM 934 N N . GLY A 1 113 ? -8.875 -7.455 2.938 1.00 98.44 113 GLY A N 1
ATOM 935 C CA . GLY A 1 113 ? -8.219 -7.214 1.657 1.00 98.44 113 GLY A CA 1
ATOM 936 C C . GLY A 1 113 ? -7.204 -8.299 1.326 1.00 98.44 113 GLY A C 1
ATOM 937 O O . GLY A 1 113 ? -7.028 -9.263 2.073 1.00 98.44 113 GLY A O 1
ATOM 938 N N . PHE A 1 114 ? -6.555 -8.149 0.178 1.00 98.69 114 PHE A N 1
ATOM 939 C CA . PHE A 1 114 ? -5.637 -9.125 -0.391 1.00 98.69 114 PHE A CA 1
ATOM 940 C C . PHE A 1 114 ? -4.286 -8.480 -0.678 1.00 98.69 114 PHE A C 1
ATOM 942 O O . PHE A 1 114 ? -4.198 -7.521 -1.451 1.00 98.69 114 PHE A O 1
ATOM 949 N N . LEU A 1 115 ? -3.244 -9.023 -0.060 1.00 98.75 115 LEU A N 1
ATOM 950 C CA . LEU A 1 115 ? -1.861 -8.635 -0.283 1.00 98.75 115 LEU A CA 1
ATOM 951 C C . LEU A 1 115 ? -1.211 -9.640 -1.234 1.00 98.75 115 LEU A C 1
ATOM 953 O O . LEU A 1 115 ? -1.238 -10.846 -0.992 1.00 98.75 115 LEU A O 1
ATOM 957 N N . TYR A 1 116 ? -0.619 -9.134 -2.306 1.00 98.62 116 TYR A N 1
ATOM 958 C CA . TYR A 1 116 ? 0.089 -9.924 -3.305 1.00 98.62 116 TYR A CA 1
ATOM 959 C C . TYR A 1 116 ? 1.574 -9.643 -3.182 1.00 98.62 116 TYR A C 1
ATOM 961 O O . TYR A 1 116 ? 1.974 -8.481 -3.143 1.00 98.62 116 TYR A O 1
ATOM 969 N N . GLU A 1 117 ? 2.380 -10.696 -3.164 1.00 98.44 117 GLU A N 1
ATOM 970 C CA . GLU A 1 117 ? 3.822 -10.599 -3.356 1.00 98.44 117 GLU A CA 1
ATOM 971 C C . GLU A 1 117 ? 4.159 -11.012 -4.790 1.00 98.44 117 GLU A C 1
ATOM 973 O O . GLU A 1 117 ? 3.773 -12.094 -5.246 1.00 98.44 117 GLU A O 1
ATOM 978 N N . PHE A 1 118 ? 4.877 -10.150 -5.500 1.00 97.44 118 PHE A N 1
ATOM 979 C CA . PHE A 1 118 ? 5.315 -10.371 -6.870 1.00 97.44 118 PHE A CA 1
ATOM 980 C C . PHE A 1 118 ? 6.802 -10.696 -6.953 1.00 97.44 118 PHE A C 1
ATOM 982 O O . PHE A 1 118 ? 7.616 -10.252 -6.141 1.00 97.44 118 PHE A O 1
ATOM 989 N N . GLU A 1 119 ? 7.169 -11.396 -8.022 1.00 94.19 119 GLU A N 1
ATOM 990 C CA . GLU A 1 119 ? 8.558 -11.499 -8.443 1.00 94.19 119 GLU A CA 1
ATOM 991 C C . GLU A 1 119 ? 9.110 -10.101 -8.805 1.00 94.19 119 GLU A C 1
ATOM 993 O O . GLU A 1 119 ? 8.533 -9.404 -9.644 1.00 94.19 119 GLU A O 1
ATOM 998 N N . PRO A 1 120 ? 10.227 -9.655 -8.200 1.00 94.00 120 PRO A N 1
ATOM 999 C CA . PRO A 1 120 ? 10.637 -8.250 -8.266 1.00 94.00 120 PRO A CA 1
ATOM 1000 C C . PRO A 1 120 ? 11.349 -7.867 -9.572 1.00 94.00 120 PRO A C 1
ATOM 1002 O O . PRO A 1 120 ? 11.563 -6.684 -9.841 1.00 94.00 120 PRO A O 1
ATOM 1005 N N . TYR A 1 121 ? 11.777 -8.835 -10.387 1.00 91.88 121 TYR A N 1
ATOM 1006 C CA . TYR A 1 121 ? 12.694 -8.574 -11.503 1.00 91.88 121 TYR A CA 1
ATOM 1007 C C . TYR A 1 121 ? 12.093 -7.693 -12.600 1.00 91.88 121 TYR A C 1
ATOM 1009 O O . TYR A 1 121 ? 12.824 -6.916 -13.219 1.00 91.88 121 TYR A O 1
ATOM 1017 N N . THR A 1 122 ? 10.778 -7.761 -12.804 1.00 92.12 122 THR A N 1
ATOM 1018 C CA . THR A 1 122 ? 10.066 -6.986 -13.828 1.00 92.12 122 THR A CA 1
ATOM 1019 C C . THR A 1 122 ? 9.690 -5.575 -13.370 1.00 92.12 122 THR A C 1
ATOM 1021 O O . THR A 1 122 ? 9.151 -4.808 -14.170 1.00 92.12 122 THR A O 1
ATOM 1024 N N . PHE A 1 123 ? 9.959 -5.227 -12.108 1.00 95.25 123 PHE A N 1
ATOM 1025 C CA . PHE A 1 123 ? 9.662 -3.924 -11.525 1.00 95.25 123 PHE A CA 1
ATOM 1026 C C . PHE A 1 123 ? 10.881 -3.003 -11.562 1.00 95.25 123 PHE A C 1
ATOM 1028 O O . PHE A 1 123 ? 12.007 -3.414 -11.249 1.00 95.25 123 PHE A O 1
ATOM 1035 N N . ASN A 1 124 ? 10.644 -1.743 -11.924 1.00 93.12 124 ASN A N 1
ATOM 1036 C CA . ASN A 1 124 ? 11.652 -0.687 -11.942 1.00 93.12 124 ASN A CA 1
ATOM 1037 C C . ASN A 1 124 ? 11.082 0.601 -11.336 1.00 93.12 124 ASN A C 1
ATOM 1039 O O . ASN A 1 124 ? 9.880 0.854 -11.411 1.00 93.12 124 ASN A O 1
ATOM 1043 N N . TRP A 1 125 ? 11.961 1.385 -10.716 1.00 93.81 125 TRP A N 1
ATOM 1044 C CA . TRP A 1 125 ? 11.651 2.737 -10.263 1.00 93.81 125 TRP A CA 1
ATOM 1045 C C . TRP A 1 125 ? 11.964 3.733 -11.379 1.00 93.81 125 TRP A C 1
ATOM 1047 O O . TRP A 1 125 ? 12.920 3.534 -12.134 1.00 93.81 125 TRP A O 1
ATOM 1057 N N . GLU A 1 126 ? 11.196 4.817 -11.447 1.00 89.62 126 GLU A N 1
ATOM 1058 C CA . GLU A 1 126 ? 11.376 5.888 -12.424 1.00 89.62 126 GLU A CA 1
ATOM 1059 C C . GLU A 1 126 ? 11.311 7.266 -11.749 1.00 89.62 126 GLU A C 1
ATOM 1061 O O . GLU A 1 126 ? 10.653 7.396 -10.716 1.00 89.62 126 GLU A O 1
ATOM 1066 N N . PRO A 1 127 ? 11.971 8.306 -12.300 1.00 85.94 127 PRO A N 1
ATOM 1067 C CA . PRO A 1 127 ? 12.116 9.610 -11.642 1.00 85.94 127 PRO A CA 1
ATOM 1068 C C . PRO A 1 127 ? 10.820 10.327 -11.256 1.00 85.94 127 PRO A C 1
ATOM 1070 O O . PRO A 1 127 ? 10.847 11.190 -10.380 1.00 85.94 127 PRO A O 1
ATOM 1073 N N . GLN A 1 128 ? 9.713 10.014 -11.922 1.00 86.44 128 GLN A N 1
ATOM 1074 C CA . GLN A 1 128 ? 8.395 10.581 -11.652 1.00 86.44 128 GLN A CA 1
ATOM 1075 C C . GLN A 1 128 ? 7.622 9.850 -10.542 1.00 86.44 128 GLN A C 1
ATOM 1077 O O . GLN A 1 128 ? 6.590 10.348 -10.099 1.00 86.44 128 GLN A O 1
ATOM 1082 N N . LEU A 1 129 ? 8.111 8.692 -10.091 1.00 89.25 129 LEU A N 1
ATOM 1083 C CA . LEU A 1 129 ? 7.498 7.883 -9.040 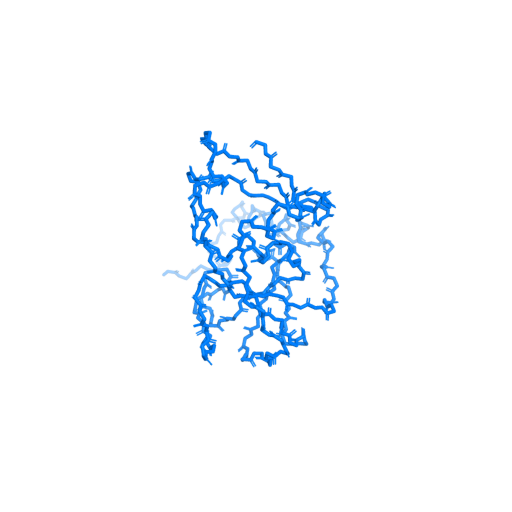1.00 89.25 129 LEU A CA 1
ATOM 1084 C C . LEU A 1 129 ? 8.021 8.272 -7.656 1.00 89.25 129 LEU A C 1
ATOM 1086 O O . LEU A 1 129 ? 9.189 8.646 -7.481 1.00 89.25 129 LEU A O 1
ATOM 1090 N N . MET A 1 130 ? 7.195 8.079 -6.628 1.00 88.19 130 MET A N 1
ATOM 1091 C CA . MET A 1 130 ? 7.684 8.106 -5.252 1.00 88.19 130 MET A CA 1
ATOM 1092 C C . MET A 1 130 ? 8.748 7.020 -5.043 1.00 88.19 130 MET A C 1
ATOM 1094 O O . MET A 1 130 ? 8.766 5.984 -5.703 1.00 88.19 130 MET A O 1
ATOM 1098 N N . ARG A 1 131 ? 9.646 7.207 -4.068 1.00 87.62 131 ARG A N 1
ATOM 1099 C CA . ARG A 1 131 ? 10.730 6.235 -3.792 1.00 87.62 131 ARG A CA 1
ATOM 1100 C C . ARG A 1 131 ? 10.221 4.843 -3.397 1.00 87.62 131 ARG A C 1
ATOM 1102 O O . ARG A 1 131 ? 10.967 3.869 -3.474 1.00 87.62 131 ARG A O 1
ATOM 1109 N N . SER A 1 132 ? 8.977 4.764 -2.933 1.00 91.19 132 SER A N 1
ATOM 1110 C CA . SER A 1 132 ? 8.280 3.535 -2.564 1.00 91.19 132 SER A CA 1
ATOM 1111 C C . SER A 1 132 ? 7.448 2.940 -3.701 1.00 91.19 132 SER A C 1
ATOM 1113 O O . SER A 1 132 ? 6.814 1.915 -3.477 1.00 91.19 132 SER A O 1
ATOM 1115 N N . GLU A 1 133 ? 7.425 3.537 -4.888 1.00 93.12 133 GLU A N 1
ATOM 1116 C CA . GLU A 1 133 ? 6.600 3.103 -6.017 1.00 93.12 133 GLU A CA 1
ATOM 1117 C C . GLU A 1 133 ? 7.467 2.521 -7.128 1.00 93.12 133 GLU A C 1
ATOM 1119 O O . GLU A 1 133 ? 8.479 3.092 -7.528 1.00 93.12 133 GLU A O 1
ATOM 1124 N N . TYR A 1 134 ? 7.066 1.360 -7.626 1.00 95.88 134 TYR A N 1
ATOM 1125 C CA . TYR A 1 134 ? 7.712 0.674 -8.732 1.00 95.88 134 TYR A CA 1
ATOM 1126 C C . TYR A 1 134 ? 6.645 0.240 -9.720 1.00 95.88 134 TYR A C 1
ATOM 1128 O O . TYR A 1 134 ? 5.536 -0.132 -9.328 1.00 95.88 134 TYR A O 1
ATOM 1136 N N . ILE A 1 135 ? 7.004 0.226 -10.997 1.00 96.81 135 ILE A N 1
ATOM 1137 C CA . ILE A 1 135 ? 6.102 -0.189 -12.067 1.00 96.81 135 ILE A CA 1
ATOM 1138 C C . ILE A 1 135 ? 6.674 -1.364 -12.848 1.00 96.81 135 ILE A C 1
ATOM 1140 O O . ILE A 1 135 ? 7.888 -1.479 -13.045 1.00 96.81 135 ILE A O 1
ATOM 1144 N N . SER A 1 136 ? 5.781 -2.233 -13.311 1.00 96.12 136 SER A N 1
ATOM 1145 C CA . SER A 1 136 ? 6.072 -3.271 -14.292 1.00 96.12 136 SER A CA 1
ATOM 1146 C C . SER A 1 136 ? 5.241 -3.055 -15.552 1.00 96.12 136 SER A C 1
ATOM 1148 O O . SER A 1 136 ? 4.040 -2.814 -15.470 1.00 96.12 136 SER A O 1
ATOM 1150 N N . ARG A 1 137 ? 5.883 -3.159 -16.720 1.00 94.88 137 ARG A N 1
ATOM 1151 C CA . ARG A 1 137 ? 5.244 -3.068 -18.051 1.00 94.88 137 ARG A CA 1
ATOM 1152 C C . ARG A 1 137 ? 4.839 -4.427 -18.623 1.00 94.88 137 ARG A C 1
ATOM 1154 O O . ARG A 1 137 ? 4.382 -4.524 -19.756 1.00 94.88 137 ARG A O 1
ATOM 1161 N N . VAL A 1 138 ? 5.051 -5.486 -17.855 1.00 94.62 138 VAL A N 1
ATOM 1162 C CA . VAL A 1 138 ? 4.657 -6.856 -18.184 1.00 94.62 138 VAL A CA 1
ATOM 1163 C C . VAL A 1 138 ? 3.879 -7.419 -17.007 1.00 94.62 138 VAL A C 1
ATOM 1165 O O . VAL A 1 138 ? 3.981 -6.898 -15.898 1.00 94.62 138 VAL A O 1
ATOM 1168 N N . LEU A 1 139 ? 3.106 -8.479 -17.230 1.00 94.75 139 LEU A N 1
ATOM 1169 C CA . LEU A 1 139 ? 2.427 -9.164 -16.135 1.00 94.75 139 LEU A CA 1
ATOM 1170 C C . LEU A 1 139 ? 3.474 -9.851 -15.243 1.00 94.75 139 LEU A C 1
ATOM 1172 O O . LEU A 1 139 ? 4.162 -10.761 -15.716 1.00 94.75 139 LEU A O 1
ATOM 1176 N N . PRO A 1 140 ? 3.640 -9.423 -13.979 1.00 94.06 140 PRO A N 1
ATOM 1177 C CA . PRO A 1 140 ? 4.576 -10.057 -13.072 1.00 94.06 140 PRO A CA 1
ATOM 1178 C C . PRO A 1 140 ? 4.013 -11.391 -12.580 1.00 94.06 140 PRO A C 1
ATOM 1180 O O . PRO A 1 140 ? 2.800 -11.579 -12.447 1.00 94.06 140 PRO A O 1
ATOM 1183 N N . ARG A 1 141 ? 4.907 -12.316 -12.235 1.00 94.44 141 ARG A N 1
ATOM 1184 C CA . ARG A 1 141 ? 4.517 -13.549 -11.557 1.00 94.44 141 ARG A CA 1
ATOM 1185 C C . ARG A 1 141 ? 4.112 -13.242 -10.114 1.00 94.44 141 ARG A C 1
ATOM 1187 O O . ARG A 1 141 ? 4.901 -12.677 -9.359 1.00 94.44 141 ARG A O 1
ATOM 1194 N N . VAL A 1 142 ? 2.913 -13.669 -9.718 1.00 96.94 142 VAL A N 1
ATOM 1195 C CA . VAL A 1 142 ? 2.494 -13.707 -8.307 1.00 96.94 142 VAL A CA 1
ATOM 1196 C C . VAL A 1 142 ? 3.21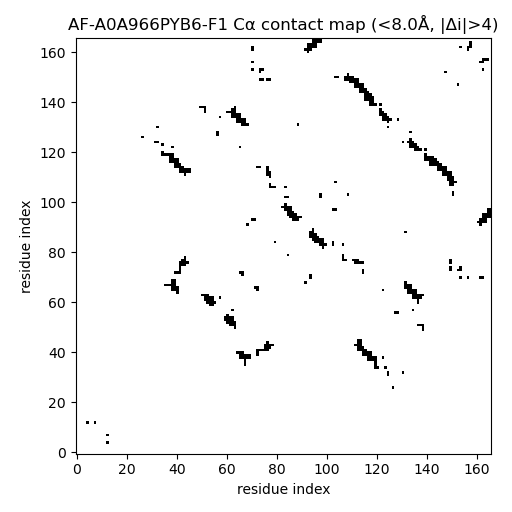0 -14.866 -7.614 1.00 96.94 142 VAL A C 1
ATOM 1198 O O . VAL A 1 142 ? 3.124 -16.010 -8.063 1.00 96.94 142 VAL A O 1
ATOM 1201 N N . LEU A 1 143 ? 3.918 -14.570 -6.528 1.00 96.62 143 LEU A N 1
ATOM 1202 C CA . LEU A 1 143 ? 4.600 -15.555 -5.689 1.00 96.62 143 LEU A CA 1
ATOM 1203 C C . LEU A 1 143 ? 3.715 -16.001 -4.525 1.00 96.62 143 LEU A C 1
ATOM 1205 O O . LEU A 1 143 ? 3.639 -17.193 -4.229 1.00 96.62 143 LEU A O 1
ATOM 1209 N N . HIS A 1 144 ? 3.028 -15.051 -3.889 1.00 97.94 144 HIS A N 1
ATOM 1210 C CA . HIS A 1 144 ? 2.178 -15.307 -2.733 1.00 97.94 144 HIS A CA 1
ATOM 1211 C 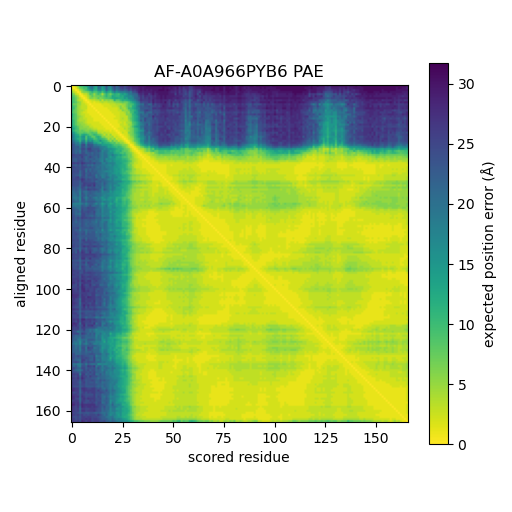C . HIS A 1 144 ? 0.949 -14.393 -2.719 1.00 97.94 144 HIS A C 1
ATOM 1213 O O . HIS A 1 144 ? 0.990 -13.274 -3.234 1.00 97.94 144 HIS A O 1
ATOM 1219 N N . ILE A 1 145 ? -0.144 -14.885 -2.129 1.00 98.19 145 ILE A N 1
ATOM 1220 C CA . ILE A 1 145 ? -1.384 -14.137 -1.907 1.00 98.19 145 ILE A CA 1
ATOM 1221 C C . ILE A 1 145 ? -1.829 -14.386 -0.470 1.00 98.19 145 ILE A C 1
ATOM 1223 O O . ILE A 1 145 ? -2.040 -15.535 -0.079 1.00 98.19 145 ILE A O 1
ATOM 1227 N N . GLU A 1 146 ? -2.032 -13.310 0.277 1.00 98.25 146 GLU A N 1
ATOM 1228 C CA . GLU A 1 146 ? -2.495 -13.333 1.661 1.00 98.25 146 GLU A CA 1
ATOM 1229 C C . GLU A 1 146 ? -3.831 -12.586 1.770 1.00 98.25 146 GLU A C 1
ATOM 1231 O O . GLU A 1 146 ? -3.960 -11.459 1.292 1.00 98.25 146 GLU A O 1
ATOM 1236 N N . GLN A 1 147 ? -4.838 -13.205 2.392 1.00 98.50 147 GLN A N 1
ATOM 1237 C CA . GLN A 1 147 ? -6.083 -12.531 2.770 1.00 98.50 147 GLN A CA 1
ATOM 1238 C C . GLN A 1 147 ? -5.936 -11.993 4.197 1.00 98.50 147 GLN A C 1
ATOM 1240 O O . GLN A 1 147 ? -5.649 -12.758 5.115 1.00 98.50 147 GLN A O 1
ATOM 1245 N N . ILE A 1 148 ? -6.154 -10.693 4.383 1.00 98.56 148 ILE A N 1
ATOM 1246 C CA . ILE A 1 148 ? -5.798 -9.968 5.608 1.00 98.56 148 ILE A CA 1
ATOM 1247 C C . ILE A 1 148 ? -7.028 -9.271 6.199 1.00 98.56 148 ILE A C 1
ATOM 1249 O O . ILE A 1 148 ? -7.752 -8.580 5.482 1.00 98.56 148 ILE A O 1
ATOM 1253 N N . ASP A 1 149 ? -7.233 -9.409 7.516 1.00 98.62 149 ASP A N 1
ATOM 1254 C CA . ASP A 1 149 ? -8.067 -8.489 8.306 1.00 98.62 149 ASP A CA 1
ATOM 1255 C C . ASP A 1 149 ? -7.322 -7.158 8.428 1.00 98.62 149 ASP A C 1
ATOM 1257 O O . ASP A 1 149 ? -6.298 -7.060 9.113 1.00 98.62 149 ASP A O 1
ATOM 1261 N N . VAL A 1 150 ? -7.808 -6.147 7.709 1.00 98.44 150 VAL A N 1
ATOM 1262 C CA . VAL A 1 150 ? -7.025 -4.936 7.454 1.00 98.44 150 VAL A CA 1
ATOM 1263 C C . VAL A 1 150 ? -6.811 -4.142 8.734 1.00 98.44 150 VAL A C 1
ATOM 1265 O O . VAL A 1 150 ? -5.695 -3.709 9.003 1.00 98.44 150 VAL A O 1
ATOM 1268 N N . TYR A 1 151 ? -7.848 -3.982 9.558 1.00 98.56 151 TYR A N 1
ATOM 1269 C CA . TYR A 1 151 ? -7.730 -3.205 10.791 1.00 98.56 151 TYR A CA 1
ATOM 1270 C C . TYR A 1 151 ? -6.762 -3.855 11.771 1.00 98.56 151 TYR A C 1
ATOM 1272 O O . TYR A 1 151 ? -5.902 -3.178 12.334 1.00 98.56 151 TYR A O 1
ATOM 1280 N N . ARG A 1 152 ? -6.863 -5.176 11.943 1.00 98.62 152 ARG A N 1
ATOM 1281 C CA . ARG A 1 152 ? -5.973 -5.905 12.846 1.00 98.62 152 ARG A CA 1
ATOM 1282 C C . ARG A 1 152 ? -4.516 -5.820 12.397 1.00 98.62 152 ARG A C 1
ATOM 1284 O O . ARG A 1 152 ? -3.645 -5.618 13.243 1.00 98.62 152 ARG A O 1
ATOM 1291 N N . GLU A 1 153 ? -4.253 -5.965 11.101 1.00 98.62 153 GLU A N 1
ATOM 1292 C CA . GLU A 1 153 ? -2.885 -5.879 10.586 1.00 98.62 153 GLU A CA 1
ATOM 1293 C C . GLU A 1 153 ? -2.346 -4.445 10.676 1.00 98.62 153 GLU A C 1
ATOM 1295 O O . GLU A 1 153 ? -1.224 -4.259 11.133 1.00 98.62 153 GLU A O 1
ATOM 1300 N N . ILE A 1 154 ? -3.152 -3.418 10.378 1.00 98.38 154 ILE A N 1
ATOM 1301 C CA . ILE A 1 154 ? -2.761 -2.013 10.587 1.00 98.38 154 ILE A CA 1
ATOM 1302 C C . ILE A 1 154 ? -2.389 -1.750 12.055 1.00 98.38 154 ILE A C 1
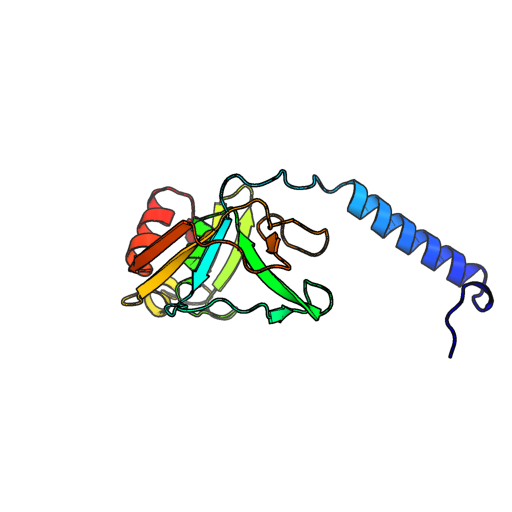ATOM 1304 O O . ILE A 1 154 ? -1.348 -1.153 12.318 1.00 98.38 154 ILE A O 1
ATOM 1308 N N . LEU A 1 155 ? -3.175 -2.232 13.026 1.00 98.50 155 LEU A N 1
ATOM 1309 C CA . LEU A 1 155 ? -2.851 -2.071 14.451 1.00 98.50 155 LEU A CA 1
ATOM 1310 C C . LEU A 1 155 ? -1.530 -2.750 14.839 1.00 98.50 155 LEU A C 1
ATOM 1312 O O . LEU A 1 155 ? -0.779 -2.218 15.658 1.00 98.50 155 LEU A O 1
ATOM 1316 N N . LYS A 1 156 ? -1.222 -3.905 14.245 1.00 98.62 156 LYS A N 1
ATOM 1317 C CA . LYS A 1 156 ? 0.064 -4.585 14.435 1.00 98.62 156 LYS A CA 1
ATOM 1318 C C . LYS A 1 156 ? 1.217 -3.767 13.845 1.00 98.62 156 LYS A C 1
ATOM 1320 O O . LYS A 1 156 ? 2.218 -3.550 14.521 1.00 98.62 156 LYS A O 1
ATOM 1325 N N . GLU A 1 157 ? 1.059 -3.265 12.624 1.00 98.38 157 GLU A N 1
ATOM 1326 C CA . GLU A 1 157 ? 2.039 -2.396 11.962 1.00 98.38 157 GLU A CA 1
ATOM 1327 C C . GLU A 1 157 ? 2.295 -1.096 12.754 1.00 98.38 157 GLU A C 1
ATOM 1329 O O . GLU A 1 157 ? 3.433 -0.621 12.803 1.00 98.38 157 GLU A O 1
ATOM 1334 N N . ILE A 1 158 ? 1.268 -0.562 13.430 1.00 98.25 158 ILE A N 1
ATOM 1335 C CA . ILE A 1 158 ? 1.389 0.562 14.375 1.00 98.25 158 ILE A CA 1
ATOM 1336 C C . ILE A 1 158 ? 2.176 0.155 15.624 1.00 98.25 158 ILE A C 1
ATOM 1338 O O . ILE A 1 158 ? 3.120 0.844 16.009 1.00 98.25 158 ILE A O 1
ATOM 1342 N N . GLY A 1 159 ? 1.832 -0.979 16.242 1.00 97.81 159 GLY A N 1
ATOM 1343 C CA . GLY A 1 159 ? 2.537 -1.494 17.421 1.00 97.81 159 GLY A CA 1
ATOM 1344 C C . GLY A 1 159 ? 4.021 -1.783 17.167 1.00 97.81 159 GLY A C 1
ATOM 1345 O O . GLY A 1 159 ? 4.841 -1.661 18.074 1.00 97.81 159 GLY A O 1
ATOM 1346 N N . GLU A 1 160 ? 4.376 -2.113 15.926 1.00 97.88 160 GLU A N 1
ATOM 1347 C CA . GLU A 1 160 ? 5.754 -2.354 15.486 1.00 97.88 160 GLU A CA 1
ATOM 1348 C C . GLU A 1 160 ? 6.452 -1.085 14.949 1.00 97.88 160 GLU A C 1
ATOM 1350 O O . GLU A 1 160 ? 7.593 -1.155 14.489 1.00 97.88 160 GLU A O 1
ATOM 1355 N N . GLY A 1 161 ? 5.794 0.079 15.007 1.00 97.31 161 GLY A N 1
ATOM 1356 C CA . GLY A 1 161 ? 6.365 1.376 14.630 1.00 97.31 161 GLY A CA 1
ATOM 1357 C C . GLY A 1 161 ? 6.588 1.572 13.127 1.00 97.31 161 GLY A C 1
ATOM 1358 O O . GLY A 1 161 ? 7.302 2.493 12.731 1.00 97.31 161 GLY A O 1
ATOM 1359 N N . ARG A 1 162 ? 6.001 0.720 12.277 1.00 97.81 162 ARG A N 1
ATOM 1360 C CA . ARG A 1 162 ? 6.078 0.845 10.810 1.00 97.81 162 ARG A CA 1
ATOM 1361 C C . ARG A 1 162 ? 5.019 1.778 10.242 1.00 97.81 162 ARG A C 1
ATOM 1363 O O . ARG A 1 162 ? 5.229 2.354 9.175 1.00 97.81 162 ARG A O 1
ATOM 1370 N N . ILE A 1 163 ? 3.913 1.943 10.964 1.00 98.25 163 ILE A N 1
ATOM 1371 C CA . ILE A 1 163 ? 2.889 2.950 10.696 1.00 98.25 163 ILE A CA 1
ATOM 1372 C C . ILE A 1 163 ? 2.760 3.844 11.930 1.00 98.25 163 ILE A C 1
ATOM 1374 O O . ILE A 1 163 ? 2.648 3.361 13.051 1.00 98.25 163 ILE A O 1
ATOM 1378 N N . ILE A 1 164 ? 2.759 5.153 11.726 1.00 98.06 164 ILE A N 1
ATOM 1379 C CA . ILE A 1 164 ? 2.464 6.151 12.750 1.00 98.06 164 ILE A CA 1
ATOM 1380 C C . ILE A 1 164 ? 1.157 6.824 12.352 1.00 98.06 164 ILE A C 1
ATOM 1382 O O . ILE A 1 164 ? 1.033 7.332 11.237 1.00 98.06 164 ILE A O 1
ATOM 1386 N N . VAL A 1 165 ? 0.193 6.813 13.268 1.00 96.69 165 VAL A N 1
ATOM 1387 C CA . VAL A 1 165 ? -1.103 7.478 13.104 1.00 96.69 165 VAL A CA 1
ATOM 1388 C C . VAL A 1 165 ? -1.151 8.674 14.046 1.00 96.69 165 VAL A C 1
ATOM 1390 O O . VAL A 1 165 ? -0.741 8.550 15.204 1.00 96.69 165 VAL A O 1
ATOM 1393 N N . SER A 1 166 ? -1.610 9.820 13.548 1.00 93.00 166 SER A N 1
ATOM 1394 C CA . SER A 1 166 ? -1.714 11.078 14.301 1.00 93.00 166 SER A CA 1
ATOM 1395 C C . SER A 1 166 ? -2.997 11.826 14.005 1.00 93.00 166 SER A C 1
ATOM 1397 O O . SER A 1 166 ? -3.412 11.763 12.826 1.00 93.00 166 SER A O 1
#

pLDDT: mean 89.39, std 14.15, range [32.47, 98.75]

Nearest PDB structures (foldseek):
  6rm3-assembly1_SX0  TM=1.699E-01  e=2.247E+00  Vairimorpha necatrix

Sequence (166 aa):
MKTTFESMSKEEADALRKEIAKKIIYQKQWVVPGKPKHIYHGSPNRITEFELRKHYLADDEAVIFGTPNRSLAITFLAYWRDYDFKQSVKDGVIYMEEQYPNALEKVYKGKVGFLYEFEPYTFNWEPQLMRSEYISRVLPRVLHIEQIDVYREILKEIGEGRIIVS